Protein AF-A0A838IJ41-F1 (afdb_monomer_lite)

Foldseek 3Di:
DPPVVVVVVVVVVVVVVVVVVVCVVVVVDVVCVVVPPPPQQPADAFQADLVVLLVCLLPQALPSSLVVLDNRLPDDDDPVLNVVSVVLRVVLLVVLLVCVVVPPPPDPVVSSVVSSVSSNVSSVVSSVSSCVVPVHHHDYDPSNVVSHVVVVVVVVVVVVVPPDPVVSVVRSD

pLDDT: mean 73.46, std 11.59, range [44.56, 90.44]

Radius of gyration: 27.19 Å; chains: 1; bounding box: 38×43×89 Å

Structure (mmCIF, N/CA/C/O backbone):
data_AF-A0A838IJ41-F1
#
_entry.id   AF-A0A838IJ41-F1
#
loop_
_atom_site.group_PDB
_atom_site.id
_atom_site.type_symbol
_atom_site.label_atom_id
_atom_site.label_alt_id
_atom_site.label_comp_id
_atom_site.label_asym_id
_atom_site.label_entity_id
_atom_site.label_seq_id
_atom_site.pdbx_PDB_ins_code
_atom_site.Cartn_x
_atom_site.Cartn_y
_atom_site.Cartn_z
_atom_site.occupancy
_atom_site.B_iso_or_equiv
_atom_site.auth_seq_id
_atom_site.auth_comp_id
_atom_site.auth_asym_id
_atom_site.auth_atom_id
_atom_site.pdbx_PDB_model_num
ATOM 1 N N . MET A 1 1 ? 20.879 11.299 68.805 1.00 50.94 1 MET A N 1
ATOM 2 C CA . MET A 1 1 ? 20.838 11.180 67.328 1.00 50.94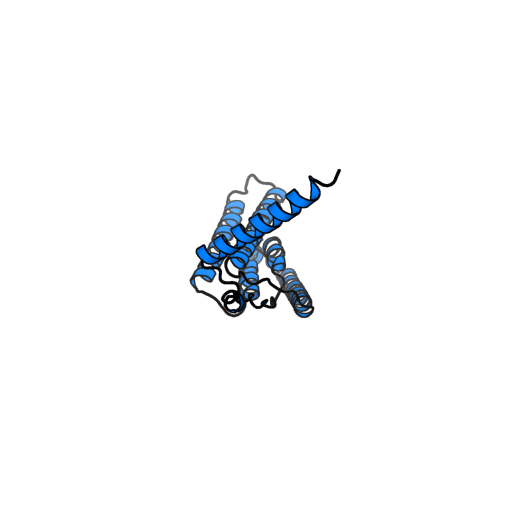 1 MET A CA 1
ATOM 3 C C . MET A 1 1 ? 19.389 11.065 66.814 1.00 50.94 1 MET A C 1
ATOM 5 O O . MET A 1 1 ? 19.111 10.167 66.045 1.00 50.94 1 MET A O 1
ATOM 9 N N . ASN A 1 2 ? 18.469 11.980 67.182 1.00 53.59 2 ASN A N 1
ATOM 10 C CA . ASN A 1 2 ? 17.043 11.919 66.763 1.00 53.59 2 ASN A CA 1
ATOM 11 C C . ASN A 1 2 ? 16.524 13.216 66.101 1.00 53.59 2 ASN A C 1
ATOM 13 O O . ASN A 1 2 ? 15.338 13.338 65.825 1.00 53.59 2 ASN A O 1
ATOM 17 N N . SER A 1 3 ? 17.390 14.203 65.847 1.00 54.34 3 SER A N 1
ATOM 18 C CA . SER A 1 3 ? 16.957 15.523 65.359 1.00 54.34 3 SER A CA 1
ATOM 19 C C . SER A 1 3 ? 16.711 15.574 63.844 1.00 54.34 3 SER A C 1
ATOM 21 O O . SER A 1 3 ? 15.975 16.438 63.381 1.00 54.34 3 SER A O 1
ATOM 23 N N . SER A 1 4 ? 17.288 14.651 63.069 1.00 55.44 4 SER A N 1
ATOM 24 C CA . SER A 1 4 ? 17.159 14.628 61.606 1.00 55.44 4 SER A CA 1
ATOM 25 C C . SER A 1 4 ? 15.855 13.998 61.116 1.00 55.44 4 SER A C 1
ATOM 27 O O . SER A 1 4 ? 15.316 14.449 60.114 1.00 55.44 4 SER A O 1
ATOM 29 N N . SER A 1 5 ? 15.316 12.998 61.824 1.00 55.88 5 SER A N 1
ATOM 30 C CA . SER A 1 5 ? 14.085 12.303 61.407 1.00 55.88 5 SER A CA 1
ATOM 31 C C . SER A 1 5 ? 12.857 13.203 61.502 1.00 55.88 5 SER A C 1
ATOM 33 O O . SER A 1 5 ? 12.013 13.191 60.616 1.00 55.88 5 SER A O 1
ATOM 35 N N . HIS A 1 6 ? 12.786 14.020 62.555 1.00 54.56 6 HIS A N 1
ATOM 36 C CA . HIS A 1 6 ? 11.630 14.878 62.798 1.00 54.56 6 HIS A CA 1
ATOM 37 C C . HIS A 1 6 ? 11.532 16.032 61.792 1.00 54.56 6 HIS A C 1
ATOM 39 O O . HIS A 1 6 ? 10.438 16.514 61.527 1.00 54.56 6 HIS A O 1
ATOM 45 N N . LYS A 1 7 ? 12.680 16.444 61.233 1.00 57.12 7 LYS A N 1
ATOM 46 C CA . LYS A 1 7 ? 12.787 17.508 60.231 1.00 57.12 7 LYS A CA 1
ATOM 47 C C . LYS A 1 7 ? 12.333 17.045 58.844 1.00 57.12 7 LYS A C 1
ATOM 49 O O . LYS A 1 7 ? 11.636 17.768 58.153 1.00 57.12 7 LYS A O 1
ATOM 54 N N . VAL A 1 8 ? 12.675 15.812 58.468 1.00 60.97 8 VAL A N 1
ATOM 55 C CA . VAL A 1 8 ? 12.272 15.227 57.176 1.00 60.97 8 VAL A CA 1
ATOM 56 C C . VAL A 1 8 ? 10.758 15.018 57.104 1.00 60.97 8 VAL A C 1
ATOM 58 O O . VAL A 1 8 ? 10.158 15.213 56.053 1.00 60.97 8 VAL A O 1
ATOM 61 N N . GLU A 1 9 ? 10.134 14.649 58.221 1.00 63.03 9 GLU A N 1
ATOM 62 C CA . GLU A 1 9 ? 8.686 14.439 58.285 1.00 63.03 9 GLU A CA 1
ATOM 63 C C . GLU A 1 9 ? 7.907 15.761 58.209 1.00 63.03 9 GLU A C 1
ATOM 65 O O . GLU A 1 9 ? 6.898 15.838 57.512 1.00 63.03 9 GLU A O 1
ATOM 70 N N . THR A 1 10 ? 8.408 16.830 58.839 1.00 66.00 10 THR A N 1
ATOM 71 C CA . THR A 1 10 ? 7.820 18.172 58.702 1.00 66.00 10 THR A CA 1
ATOM 72 C C . THR A 1 10 ? 8.001 18.742 57.299 1.00 66.00 10 THR A C 1
ATOM 74 O O . THR A 1 10 ? 7.039 19.267 56.747 1.00 66.00 10 THR A O 1
ATOM 77 N N . ASP A 1 11 ? 9.173 18.558 56.686 1.00 69.31 11 ASP A N 1
ATOM 78 C CA . ASP A 1 11 ? 9.443 19.046 55.329 1.00 69.31 11 ASP A CA 1
ATOM 79 C C . ASP A 1 11 ? 8.562 18.323 54.291 1.00 69.31 11 ASP A C 1
ATOM 81 O O . ASP A 1 11 ? 8.076 18.939 53.346 1.00 69.31 11 ASP A O 1
ATOM 85 N N . ALA A 1 12 ? 8.296 17.023 54.477 1.00 69.69 12 ALA A N 1
ATOM 86 C CA . ALA A 1 12 ? 7.402 16.260 53.604 1.00 69.69 12 ALA A CA 1
ATOM 87 C C . ALA A 1 12 ? 5.939 16.727 53.708 1.00 69.69 12 ALA A C 1
ATOM 89 O O . ALA A 1 12 ? 5.258 16.850 52.689 1.00 69.69 12 ALA A O 1
ATOM 90 N N . LEU A 1 13 ? 5.470 17.025 54.923 1.00 74.25 13 LEU A N 1
ATOM 91 C CA . LEU A 1 13 ? 4.110 17.514 55.168 1.00 74.25 13 LEU A CA 1
ATOM 92 C C . LEU A 1 13 ? 3.902 18.943 54.650 1.00 74.25 13 LEU A C 1
ATOM 94 O O . LEU A 1 13 ? 2.828 19.262 54.137 1.00 74.25 13 LEU A O 1
ATOM 98 N N . GLU A 1 14 ? 4.919 19.799 54.750 1.00 74.88 14 GLU A N 1
ATOM 99 C CA . GLU A 1 14 ? 4.888 21.147 54.175 1.00 74.88 14 GLU A CA 1
ATOM 100 C C . GLU A 1 14 ? 4.861 21.095 52.645 1.00 74.88 14 GLU A C 1
ATOM 102 O O . GLU A 1 14 ? 4.031 21.761 52.024 1.00 74.88 14 GLU A O 1
ATOM 107 N N . LEU A 1 15 ? 5.666 20.218 52.037 1.00 74.25 15 LEU A N 1
ATOM 108 C CA . LEU A 1 15 ? 5.668 20.021 50.589 1.00 74.25 15 LEU A CA 1
ATOM 109 C C . LEU A 1 15 ? 4.310 19.496 50.094 1.00 74.25 15 LEU A C 1
ATOM 111 O O . LEU A 1 15 ? 3.758 20.012 49.127 1.00 74.25 15 LEU A O 1
ATOM 115 N N . GLU A 1 16 ? 3.707 18.514 50.767 1.00 76.75 16 GLU A N 1
ATOM 116 C CA . GLU A 1 16 ? 2.369 18.029 50.400 1.00 76.75 16 GLU A CA 1
ATOM 117 C C . GLU A 1 16 ? 1.300 19.126 50.481 1.00 76.75 16 GLU A C 1
ATOM 119 O O . GLU A 1 16 ? 0.398 19.176 49.636 1.00 76.75 16 GLU A O 1
ATOM 124 N N . ARG A 1 17 ? 1.425 20.033 51.453 1.00 78.31 17 ARG A N 1
ATOM 125 C CA . ARG A 1 17 ? 0.511 21.160 51.637 1.00 78.31 17 ARG A CA 1
ATOM 126 C C . ARG A 1 17 ? 0.662 22.212 50.538 1.00 78.31 17 ARG A C 1
ATOM 128 O O . ARG A 1 17 ? -0.346 22.605 49.952 1.00 78.31 17 ARG A O 1
ATOM 135 N N . GLU A 1 18 ? 1.889 22.590 50.185 1.00 79.56 18 GLU A N 1
ATOM 136 C CA . GLU A 1 18 ? 2.160 23.503 49.063 1.00 79.56 18 GLU A CA 1
ATOM 137 C C . GLU A 1 18 ? 1.655 22.930 47.731 1.00 79.56 18 GLU A C 1
ATOM 139 O O . GLU A 1 18 ? 1.018 23.624 46.933 1.00 79.56 18 GLU A O 1
ATOM 144 N N . TRP A 1 19 ? 1.862 21.630 47.504 1.00 73.62 19 TRP A N 1
ATOM 145 C CA . TRP A 1 19 ? 1.360 20.945 46.314 1.00 73.62 19 TRP A CA 1
ATOM 146 C C . TRP A 1 19 ? -0.171 20.856 46.282 1.00 73.62 19 TRP A C 1
ATOM 148 O O . TRP A 1 19 ? -0.765 20.897 45.201 1.00 73.62 19 TRP A O 1
ATOM 158 N N . ALA A 1 20 ? -0.834 20.728 47.433 1.00 73.19 20 ALA A N 1
ATOM 159 C CA . ALA A 1 20 ? -2.293 20.743 47.519 1.00 73.19 20 ALA A CA 1
ATOM 160 C C . ALA A 1 20 ? -2.870 22.138 47.221 1.00 73.19 20 ALA A C 1
ATOM 162 O O . ALA A 1 20 ? -3.827 22.256 46.451 1.00 73.19 20 ALA A O 1
ATOM 163 N N . GLU A 1 21 ? -2.258 23.193 47.759 1.00 76.56 21 GLU A N 1
ATOM 164 C CA . GLU A 1 21 ? -2.664 24.582 47.521 1.00 76.56 21 GLU A CA 1
ATOM 165 C C . GLU A 1 21 ? -2.433 25.003 46.058 1.00 76.56 21 GLU A C 1
ATOM 167 O O . GLU A 1 21 ? -3.312 25.617 45.448 1.00 76.56 21 GLU A O 1
ATOM 172 N N . ALA A 1 22 ? -1.327 24.575 45.439 1.00 72.12 22 ALA A N 1
ATOM 173 C CA . ALA A 1 22 ? -1.052 24.811 44.020 1.00 72.12 22 ALA A CA 1
ATOM 174 C C . ALA A 1 22 ? -2.080 24.138 43.086 1.00 72.12 22 ALA A C 1
ATOM 176 O O . ALA A 1 22 ? -2.486 24.721 42.079 1.00 72.12 22 ALA A O 1
ATOM 177 N N . ARG A 1 23 ? -2.553 22.926 43.419 1.00 67.69 23 ARG A N 1
ATOM 178 C CA . ARG A 1 23 ? -3.596 22.221 42.643 1.00 67.69 23 ARG A CA 1
ATOM 179 C C . ARG A 1 23 ? -4.955 22.916 42.735 1.00 67.69 23 ARG A C 1
ATOM 181 O O . ARG A 1 23 ? -5.658 23.006 41.729 1.00 67.69 23 ARG A O 1
ATOM 188 N N . LEU A 1 24 ? -5.290 23.447 43.912 1.00 67.12 24 LEU A N 1
ATOM 189 C CA . LEU A 1 24 ? -6.504 24.237 44.127 1.00 67.12 24 LEU A CA 1
ATOM 190 C C . LEU A 1 24 ? -6.459 25.566 43.357 1.00 67.12 24 LEU A C 1
ATOM 192 O O . LEU A 1 24 ? -7.435 25.912 42.694 1.00 67.12 24 LEU A O 1
ATOM 196 N N . GLN A 1 25 ? -5.323 26.272 43.366 1.00 69.56 25 GLN A N 1
ATOM 197 C CA . GLN A 1 25 ? -5.140 27.506 42.586 1.00 69.56 25 GLN A CA 1
ATOM 198 C C . GLN A 1 25 ? -5.157 27.265 41.068 1.00 69.56 25 GLN A C 1
ATOM 200 O O . GLN A 1 25 ? -5.637 28.111 40.317 1.00 69.56 25 GLN A O 1
ATOM 205 N N . ALA A 1 26 ? -4.694 26.099 40.609 1.00 68.19 26 ALA A N 1
ATOM 206 C CA . ALA A 1 26 ? -4.755 25.689 39.206 1.00 68.19 26 ALA A CA 1
ATOM 207 C C . ALA A 1 26 ? -6.162 25.251 38.740 1.00 68.19 26 ALA A C 1
ATOM 209 O O . ALA A 1 26 ? -6.326 24.860 37.584 1.00 68.19 26 ALA A O 1
ATOM 210 N N . GLY A 1 27 ? -7.176 25.281 39.618 1.00 57.22 27 GLY A N 1
ATOM 211 C CA . GLY A 1 27 ? -8.541 24.846 39.299 1.00 57.22 27 GLY A CA 1
ATOM 212 C C . GLY A 1 27 ? -8.678 23.335 39.071 1.00 57.22 27 GLY A C 1
ATOM 213 O O . GLY A 1 27 ? -9.686 22.880 38.529 1.00 57.22 27 GLY A O 1
ATOM 214 N N . LEU A 1 28 ? -7.678 22.549 39.479 1.00 60.75 28 LEU A N 1
ATOM 215 C CA . LEU A 1 28 ? -7.658 21.090 39.391 1.00 60.75 28 LEU A CA 1
ATOM 216 C C . LEU A 1 28 ? -8.250 20.513 40.684 1.00 60.75 28 LEU A C 1
ATOM 218 O O . LEU A 1 28 ? -7.557 19.864 41.466 1.00 60.75 28 LEU A O 1
ATOM 222 N N . ASP A 1 29 ? -9.527 20.796 40.938 1.00 56.66 29 ASP A N 1
ATOM 223 C CA . ASP A 1 29 ? -10.244 20.187 42.058 1.00 56.66 29 ASP A CA 1
ATOM 224 C C . ASP A 1 29 ? -10.332 18.658 41.812 1.00 56.66 29 ASP A C 1
ATOM 226 O O . ASP A 1 29 ? -10.791 18.214 40.752 1.00 56.66 29 ASP A O 1
ATOM 230 N N . PRO A 1 30 ? -9.856 17.803 42.736 1.00 54.44 30 PRO A N 1
ATOM 231 C CA . PRO A 1 30 ? -9.890 16.351 42.558 1.00 54.44 30 PRO A CA 1
ATOM 232 C C . PRO A 1 30 ? -11.313 15.799 42.379 1.00 54.44 30 PRO A C 1
ATOM 234 O O . PRO A 1 30 ? -11.475 14.713 41.823 1.00 54.44 30 PRO A O 1
ATOM 237 N N . ARG A 1 31 ? -12.352 16.547 42.778 1.00 54.41 31 ARG A N 1
ATOM 238 C CA . ARG A 1 31 ? -13.758 16.164 42.566 1.00 54.41 31 ARG A CA 1
ATOM 239 C C . ARG A 1 31 ? -14.277 16.454 41.154 1.00 54.41 31 ARG A C 1
ATOM 241 O O . ARG A 1 31 ? -15.205 15.783 40.714 1.00 54.41 31 ARG A O 1
ATOM 248 N N . THR A 1 32 ? -13.677 17.382 40.406 1.00 51.19 32 THR A N 1
ATOM 249 C CA . THR A 1 32 ? -14.000 17.593 38.980 1.00 51.19 32 THR A CA 1
ATOM 250 C C . THR A 1 32 ? -13.268 16.619 38.057 1.00 51.19 32 THR A C 1
ATOM 252 O O . THR A 1 32 ? -13.696 16.426 36.919 1.00 51.19 32 THR A O 1
ATOM 255 N N . PHE A 1 33 ? -12.219 15.937 38.532 1.00 49.56 33 PHE A N 1
ATOM 256 C CA . PHE A 1 33 ? -11.471 14.958 37.731 1.00 49.56 33 PHE A CA 1
ATOM 257 C C . PHE A 1 33 ? -12.240 13.667 37.414 1.00 49.56 33 PHE A C 1
ATOM 259 O O . PHE A 1 33 ? -11.910 12.992 36.437 1.00 49.56 33 PHE A O 1
ATOM 266 N N . GLU A 1 34 ? -13.295 13.332 38.162 1.00 47.59 34 GLU A N 1
ATOM 267 C CA . GLU A 1 34 ? -14.166 12.197 37.814 1.00 47.59 34 GLU A CA 1
ATOM 268 C C . GLU A 1 34 ? -15.037 12.470 36.573 1.00 47.59 34 GLU A C 1
ATOM 270 O O . GLU A 1 34 ? -15.483 11.529 35.914 1.00 47.59 34 GLU A O 1
ATOM 275 N N . GLY A 1 35 ? -15.223 13.742 36.194 1.00 45.50 35 GLY A N 1
ATOM 276 C CA . GLY A 1 35 ? -16.024 14.157 35.037 1.00 45.50 35 GLY A CA 1
ATOM 277 C C . GLY A 1 35 ? -15.261 14.231 33.711 1.00 45.50 35 GLY A C 1
ATOM 278 O O . GLY A 1 35 ? -15.884 14.280 32.651 1.00 45.50 35 GLY A O 1
ATOM 279 N N . THR A 1 36 ? -13.927 14.189 33.741 1.00 44.56 36 THR A N 1
ATOM 280 C CA . THR A 1 36 ? -13.077 14.365 32.551 1.00 44.56 36 THR A CA 1
ATOM 281 C C . THR A 1 36 ? -12.274 13.106 32.250 1.00 44.56 36 THR A C 1
ATOM 283 O O . THR A 1 36 ? -11.098 13.164 31.893 1.00 44.56 36 THR A O 1
ATOM 286 N N . ARG A 1 37 ? -12.906 11.927 32.334 1.00 47.06 37 ARG A N 1
ATOM 287 C CA . ARG A 1 37 ? -12.427 10.792 31.537 1.00 47.06 37 ARG A CA 1
ATOM 288 C C . ARG A 1 37 ? -12.611 11.187 30.079 1.00 47.06 37 ARG A C 1
ATOM 290 O O . ARG A 1 37 ? -13.692 11.019 29.519 1.00 47.06 37 ARG A O 1
ATOM 297 N N . THR A 1 38 ? -11.559 11.741 29.475 1.00 49.75 38 THR A N 1
ATOM 298 C CA . THR A 1 38 ? -11.419 11.793 28.021 1.00 49.75 38 THR A CA 1
ATOM 299 C C . THR A 1 38 ? -11.861 10.427 27.503 1.00 49.75 38 THR A C 1
ATOM 301 O O . THR A 1 38 ? -11.327 9.418 27.973 1.00 49.75 38 THR A O 1
ATOM 304 N N . PRO A 1 39 ? -12.903 10.354 26.653 1.00 48.50 39 PRO A N 1
ATOM 305 C CA . PRO A 1 39 ? -13.457 9.078 26.239 1.00 48.50 39 PRO A CA 1
ATOM 306 C C . PRO A 1 39 ? -12.312 8.262 25.660 1.00 48.50 39 PRO A C 1
ATOM 308 O O . PRO A 1 39 ? -11.729 8.650 24.646 1.00 48.50 39 PRO A O 1
ATOM 311 N N . THR A 1 40 ? -11.944 7.171 26.338 1.00 51.94 40 THR A N 1
ATOM 312 C CA . THR A 1 40 ? -10.929 6.255 25.835 1.00 51.94 40 THR A CA 1
ATOM 313 C C . THR A 1 40 ? -11.398 5.846 24.445 1.00 51.94 40 THR A C 1
ATOM 315 O O . THR A 1 40 ? -12.521 5.342 24.312 1.00 51.94 40 THR A O 1
ATOM 318 N N . PRO A 1 41 ? -10.626 6.151 23.387 1.00 54.84 41 PRO A N 1
ATOM 319 C CA . PRO A 1 41 ? -11.088 5.942 22.028 1.00 54.84 41 PRO A CA 1
ATOM 320 C C . PRO A 1 41 ? -11.448 4.466 21.889 1.00 54.84 41 PRO A C 1
ATOM 322 O O . PRO A 1 41 ? -10.587 3.603 22.067 1.00 54.84 41 PRO A O 1
ATOM 325 N N . LYS A 1 42 ? -12.735 4.171 21.641 1.00 57.66 42 LYS A N 1
ATOM 326 C CA . LYS A 1 42 ? -13.210 2.797 21.450 1.00 57.66 42 LYS A CA 1
ATOM 327 C C . LYS A 1 42 ? -12.328 2.163 20.384 1.00 57.66 42 LYS A C 1
ATOM 329 O O . LYS A 1 42 ? -12.316 2.630 19.246 1.00 57.66 42 LYS A O 1
ATOM 334 N N . ALA A 1 43 ? -11.582 1.135 20.776 1.00 59.16 43 ALA A N 1
ATOM 335 C CA . ALA A 1 43 ? -10.773 0.352 19.864 1.00 59.16 43 ALA A CA 1
ATOM 336 C C . ALA A 1 43 ? -11.644 -0.089 18.684 1.00 59.16 43 ALA A C 1
ATOM 338 O O . ALA A 1 43 ? -12.659 -0.764 18.865 1.00 59.16 43 ALA A O 1
ATOM 339 N N . VAL A 1 44 ? -11.271 0.331 17.479 1.00 63.28 44 VAL A N 1
ATOM 340 C CA . VAL A 1 44 ? -11.957 -0.101 16.265 1.00 63.28 44 VAL A CA 1
ATOM 341 C C . VAL A 1 44 ? -11.277 -1.389 15.831 1.00 63.28 44 VAL A C 1
ATOM 343 O O . VAL A 1 44 ? -10.064 -1.417 15.611 1.00 63.28 44 VAL A O 1
ATOM 346 N N . VAL A 1 45 ? -12.047 -2.475 15.749 1.00 62.50 45 VAL A N 1
ATOM 347 C CA . VAL A 1 45 ? -11.538 -3.739 15.210 1.00 62.50 45 VAL A CA 1
ATOM 348 C C . VAL A 1 45 ? -11.209 -3.508 13.743 1.00 62.50 45 VAL A C 1
ATOM 350 O O . VAL A 1 45 ? -12.094 -3.183 12.948 1.00 62.50 45 VAL A O 1
ATOM 353 N N . ALA A 1 46 ? -9.934 -3.650 13.390 1.00 63.38 46 ALA A N 1
ATOM 354 C CA . ALA A 1 46 ? -9.515 -3.477 12.011 1.00 63.38 46 ALA A CA 1
ATOM 355 C C . ALA A 1 46 ? -10.074 -4.629 11.155 1.00 63.38 46 ALA A C 1
ATOM 357 O O . ALA A 1 46 ? -9.947 -5.796 11.553 1.00 63.38 46 ALA A O 1
ATOM 358 N N . PRO A 1 47 ? -10.678 -4.336 9.986 1.00 66.19 47 PRO A N 1
ATOM 359 C CA . PRO A 1 47 ? -11.215 -5.374 9.108 1.00 66.19 47 PRO A CA 1
ATOM 360 C C . PRO A 1 47 ? -10.105 -6.271 8.536 1.00 66.19 47 PRO A C 1
ATOM 362 O O . PRO A 1 47 ? -10.320 -7.471 8.359 1.00 66.19 47 PRO A O 1
ATOM 365 N N . PHE A 1 48 ? -8.912 -5.704 8.324 1.00 68.94 48 PHE A N 1
ATOM 366 C CA . PHE A 1 48 ? -7.701 -6.370 7.840 1.00 68.94 48 PHE A CA 1
ATOM 367 C C . PHE A 1 48 ? -6.467 -5.754 8.510 1.00 68.94 48 PHE A C 1
ATOM 369 O O . PHE A 1 48 ? -6.523 -4.619 8.986 1.00 68.94 48 PHE A O 1
ATOM 376 N N . SER A 1 49 ? -5.346 -6.477 8.538 1.00 74.25 49 SER A N 1
ATOM 377 C CA . SER A 1 49 ? -4.095 -5.933 9.068 1.00 74.25 49 SER A CA 1
ATOM 378 C C . SER A 1 49 ? -3.568 -4.802 8.170 1.00 74.25 49 SER A C 1
ATOM 380 O O . SER A 1 49 ? -3.391 -5.022 6.969 1.00 74.25 49 SER A O 1
ATOM 382 N N . PRO A 1 50 ? -3.231 -3.620 8.721 1.00 69.69 50 PRO A N 1
ATOM 383 C CA . PRO A 1 50 ? -2.651 -2.515 7.952 1.00 69.69 50 PRO A CA 1
ATOM 384 C C . PRO A 1 50 ? -1.308 -2.864 7.309 1.00 69.69 50 PRO A C 1
ATOM 386 O O . PRO A 1 50 ? -0.928 -2.267 6.310 1.00 69.69 50 PRO A O 1
ATOM 389 N N . VAL A 1 51 ? -0.599 -3.861 7.849 1.00 77.31 51 VAL A N 1
ATOM 390 C CA . VAL A 1 51 ? 0.666 -4.361 7.292 1.00 77.31 51 VAL A CA 1
ATOM 391 C C . VAL A 1 51 ? 0.465 -4.917 5.879 1.00 77.31 51 VAL A C 1
ATOM 393 O O . VAL A 1 51 ? 1.380 -4.863 5.059 1.00 77.31 51 VAL A O 1
ATOM 396 N N . LEU A 1 52 ? -0.750 -5.368 5.544 1.00 78.56 52 LEU A N 1
ATOM 397 C CA . LEU A 1 52 ? -1.083 -5.821 4.197 1.00 78.56 52 LEU A CA 1
ATOM 398 C C . LEU A 1 52 ? -0.854 -4.726 3.139 1.00 78.56 52 LEU A C 1
ATOM 400 O O . LEU A 1 52 ? -0.563 -5.065 1.999 1.00 78.56 52 LEU A O 1
ATOM 404 N N . LEU A 1 53 ? -0.893 -3.440 3.512 1.00 79.25 53 LEU A N 1
ATOM 405 C CA . LEU A 1 53 ? -0.583 -2.322 2.610 1.00 79.25 53 LEU A CA 1
ATOM 406 C C . LEU A 1 53 ? 0.867 -2.305 2.143 1.00 79.25 53 LEU A C 1
ATOM 408 O O . LEU A 1 53 ? 1.147 -1.941 1.003 1.00 79.25 53 LEU A O 1
ATOM 412 N N . LEU A 1 54 ? 1.791 -2.708 3.014 1.00 78.62 54 LEU A N 1
ATOM 413 C CA . LEU A 1 54 ? 3.209 -2.789 2.675 1.00 78.62 54 LEU A CA 1
ATOM 414 C C . LEU A 1 54 ? 3.436 -3.902 1.652 1.00 78.62 54 LEU A C 1
ATOM 416 O O . LEU A 1 54 ? 4.135 -3.703 0.660 1.00 78.62 54 LEU A O 1
ATOM 420 N N . TYR A 1 55 ? 2.781 -5.046 1.858 1.00 77.00 55 TYR A N 1
ATOM 421 C CA . TYR A 1 55 ? 2.848 -6.178 0.940 1.00 77.00 55 TYR A CA 1
ATOM 422 C C . TYR A 1 55 ? 2.122 -5.899 -0.380 1.00 77.00 55 TYR A C 1
ATOM 424 O O . TYR A 1 55 ? 2.655 -6.212 -1.444 1.00 77.00 55 TYR A O 1
ATOM 432 N N . SER A 1 56 ? 0.942 -5.276 -0.347 1.00 78.25 56 SER A N 1
ATOM 433 C CA . SER A 1 56 ? 0.221 -4.916 -1.569 1.00 78.25 56 SER A CA 1
ATOM 434 C C . SER A 1 56 ? 0.972 -3.866 -2.379 1.00 78.25 56 SER A C 1
ATOM 436 O O . SER A 1 56 ? 1.010 -3.992 -3.597 1.00 78.25 56 SER A O 1
ATOM 438 N N . GLY A 1 57 ? 1.614 -2.905 -1.702 1.00 75.00 57 GLY A N 1
ATOM 439 C CA . GLY A 1 57 ? 2.546 -1.947 -2.296 1.00 75.00 57 GLY A CA 1
ATOM 440 C C . GLY A 1 57 ? 3.635 -2.680 -3.043 1.00 75.00 57 GLY A C 1
ATOM 441 O O . GLY A 1 57 ? 3.666 -2.666 -4.271 1.00 75.00 57 GLY A O 1
ATOM 442 N N . PHE A 1 58 ? 4.476 -3.381 -2.286 1.00 73.19 58 PHE A N 1
ATOM 443 C CA . PHE A 1 58 ? 5.668 -4.053 -2.786 1.00 73.19 58 PHE A CA 1
ATOM 444 C C . PHE A 1 58 ? 5.388 -4.991 -3.962 1.00 73.19 58 PHE A C 1
ATOM 446 O O . PHE A 1 58 ? 6.103 -4.965 -4.964 1.00 73.19 58 PHE A O 1
ATOM 453 N N . PHE A 1 59 ? 4.337 -5.806 -3.853 1.00 70.44 59 PHE A N 1
ATOM 454 C CA . PHE A 1 59 ? 4.000 -6.745 -4.903 1.00 70.44 59 PHE A CA 1
ATOM 455 C C . PHE A 1 59 ? 3.130 -6.072 -5.962 1.00 70.44 59 PHE A C 1
ATOM 457 O O . PHE A 1 59 ? 3.564 -5.911 -7.082 1.00 70.44 59 PHE A O 1
ATOM 464 N N . LEU A 1 60 ? 1.917 -5.635 -5.683 1.00 74.50 60 LEU A N 1
ATOM 465 C CA . LEU A 1 60 ? 0.888 -5.526 -6.725 1.00 74.50 60 LEU A CA 1
ATOM 466 C C . LEU A 1 60 ? 0.840 -4.173 -7.438 1.00 74.50 60 LEU A C 1
ATOM 468 O O . LEU A 1 60 ? 0.169 -4.060 -8.462 1.00 74.50 60 LEU A O 1
ATOM 472 N N . GLY A 1 61 ? 1.547 -3.174 -6.914 1.00 79.19 61 GLY A N 1
ATOM 473 C CA . GLY A 1 61 ? 1.620 -1.840 -7.493 1.00 79.19 61 GLY A CA 1
ATOM 474 C C . GLY A 1 61 ? 0.582 -0.853 -6.943 1.00 79.19 61 GLY A C 1
ATOM 475 O O . GLY A 1 61 ? -0.216 -1.182 -6.052 1.00 79.19 61 GLY A O 1
ATOM 476 N N . PRO A 1 62 ? 0.581 0.390 -7.457 1.00 84.38 62 PRO A N 1
ATOM 477 C CA . PRO A 1 62 ? -0.104 1.512 -6.815 1.00 84.38 62 PRO A CA 1
ATOM 478 C C . PRO A 1 62 ? -1.621 1.363 -6.722 1.00 84.38 62 PRO A C 1
ATOM 480 O O . PRO A 1 62 ? -2.209 1.604 -5.670 1.00 84.38 62 PRO A O 1
ATOM 483 N N . TRP A 1 63 ? -2.262 0.904 -7.796 1.00 84.31 63 TRP A N 1
ATOM 484 C CA . TRP A 1 63 ? -3.721 0.813 -7.867 1.00 84.31 63 TRP A CA 1
ATOM 485 C C . TRP A 1 63 ? -4.297 -0.283 -6.976 1.00 84.31 63 TRP A C 1
ATOM 487 O O . TRP A 1 63 ? -5.305 -0.073 -6.307 1.00 84.31 63 TRP A O 1
ATOM 497 N N . VAL A 1 64 ? -3.629 -1.433 -6.895 1.00 83.12 64 VAL A N 1
ATOM 498 C CA . VAL A 1 64 ? -4.062 -2.507 -5.993 1.00 83.12 64 VAL A CA 1
ATOM 499 C C . VAL A 1 64 ? -3.856 -2.093 -4.536 1.00 83.12 64 VAL A C 1
ATOM 501 O O . VAL A 1 64 ? -4.707 -2.348 -3.685 1.00 83.12 64 VAL A O 1
ATOM 504 N N . THR A 1 65 ? -2.769 -1.376 -4.253 1.00 85.12 65 THR A N 1
ATOM 505 C CA . THR A 1 65 ? -2.498 -0.813 -2.922 1.00 85.12 65 THR A CA 1
ATOM 506 C C . THR A 1 65 ? -3.549 0.210 -2.514 1.00 85.12 65 THR A C 1
ATOM 508 O O . THR A 1 65 ? -3.995 0.195 -1.367 1.00 85.12 65 THR A O 1
ATOM 511 N N . LEU A 1 66 ? -4.016 1.040 -3.451 1.00 86.25 66 LEU A N 1
ATOM 512 C CA . LEU A 1 66 ? -5.147 1.938 -3.233 1.00 86.25 66 LEU A CA 1
ATOM 513 C C . LEU A 1 66 ? -6.405 1.160 -2.834 1.00 86.25 66 LEU A C 1
ATOM 515 O O . LEU A 1 66 ? -7.043 1.501 -1.842 1.00 86.25 66 LEU A O 1
ATOM 519 N N . THR A 1 67 ? -6.754 0.095 -3.564 1.00 84.44 67 THR A N 1
ATOM 520 C CA . THR A 1 67 ? -7.924 -0.735 -3.236 1.00 84.44 67 THR A CA 1
ATOM 521 C C . THR A 1 67 ? -7.809 -1.325 -1.831 1.00 84.44 67 THR A C 1
ATOM 523 O O . THR A 1 67 ? -8.758 -1.243 -1.052 1.00 84.44 67 THR A O 1
ATOM 526 N N . VAL A 1 68 ? -6.637 -1.857 -1.470 1.00 83.00 68 VAL A N 1
ATOM 527 C CA . VAL A 1 68 ? -6.380 -2.383 -0.120 1.00 83.00 68 VAL A CA 1
ATOM 528 C C . VAL A 1 68 ? -6.491 -1.276 0.935 1.00 83.00 68 VAL A C 1
ATOM 530 O O . VAL A 1 68 ? -7.073 -1.513 1.991 1.00 83.00 68 VAL A O 1
ATOM 533 N N . ALA A 1 69 ? -6.023 -0.055 0.653 1.00 83.19 69 ALA A N 1
ATOM 534 C CA . ALA A 1 69 ? -6.126 1.086 1.570 1.00 83.19 69 ALA A CA 1
ATOM 535 C C . ALA A 1 69 ? -7.575 1.506 1.814 1.00 83.19 69 ALA A C 1
ATOM 537 O O . ALA A 1 69 ? -7.966 1.764 2.955 1.00 83.19 69 ALA A O 1
ATOM 538 N N . LEU A 1 70 ? -8.390 1.514 0.759 1.00 85.38 70 LEU A N 1
ATOM 539 C CA . LEU A 1 70 ? -9.815 1.809 0.862 1.00 85.38 70 LEU A CA 1
ATOM 540 C C . LEU A 1 70 ? -10.548 0.724 1.666 1.00 85.38 70 LEU A C 1
ATOM 542 O O . LEU A 1 70 ? -11.343 1.047 2.548 1.00 85.38 70 LEU A O 1
ATOM 546 N N . LEU A 1 71 ? -10.234 -0.554 1.435 1.00 81.69 71 LEU A N 1
ATOM 547 C CA . LEU A 1 71 ? -10.806 -1.669 2.198 1.00 81.69 71 LEU A CA 1
ATOM 548 C C . LEU A 1 71 ? -10.386 -1.645 3.674 1.00 81.69 71 LEU A C 1
ATOM 550 O O . LEU A 1 71 ? -11.221 -1.872 4.550 1.00 81.69 71 LEU A O 1
ATOM 554 N N . ALA A 1 72 ? -9.118 -1.336 3.960 1.00 76.19 72 ALA A N 1
ATOM 555 C CA . ALA A 1 72 ? -8.592 -1.238 5.320 1.00 76.19 72 ALA A CA 1
ATOM 556 C C . ALA A 1 72 ? -9.255 -0.105 6.120 1.00 76.19 72 ALA A C 1
ATOM 558 O O . ALA A 1 72 ? -9.454 -0.235 7.327 1.00 76.19 72 ALA A O 1
ATOM 559 N N . ARG A 1 73 ? -9.641 0.986 5.447 1.00 74.06 73 ARG A N 1
ATOM 560 C CA . ARG A 1 73 ? -10.336 2.123 6.061 1.00 74.06 73 ARG A CA 1
ATOM 561 C C . ARG A 1 73 ? -11.805 1.840 6.400 1.00 74.06 73 ARG A C 1
ATOM 563 O O . ARG A 1 73 ? -12.344 2.419 7.343 1.00 74.06 73 ARG A O 1
ATOM 570 N N . GLY A 1 74 ? -12.461 0.945 5.663 1.00 71.81 74 GLY A N 1
ATOM 571 C CA . GLY A 1 74 ? -13.866 0.597 5.882 1.00 71.81 74 GLY A CA 1
ATOM 572 C C . GLY A 1 74 ? -14.850 1.671 5.393 1.00 71.81 74 GLY A C 1
ATOM 573 O O . GLY A 1 74 ? -14.584 2.385 4.440 1.00 71.81 74 GLY A O 1
ATOM 574 N N . ARG A 1 75 ? -16.037 1.772 6.011 1.00 66.88 75 ARG A N 1
ATOM 575 C CA . ARG A 1 75 ? -17.212 2.475 5.437 1.00 66.88 75 ARG A CA 1
ATOM 576 C C . ARG A 1 75 ? -17.242 4.008 5.568 1.00 66.88 75 ARG A C 1
ATOM 578 O O . ARG A 1 75 ? -18.175 4.624 5.062 1.00 66.88 75 ARG A O 1
ATOM 585 N N . ARG A 1 76 ? -16.290 4.638 6.262 1.00 69.75 76 ARG A N 1
ATOM 586 C CA . ARG A 1 76 ? -16.288 6.099 6.483 1.00 69.75 76 ARG A CA 1
ATOM 587 C C . ARG A 1 76 ? -15.196 6.756 5.650 1.00 69.75 76 ARG A C 1
ATOM 589 O O . ARG A 1 76 ? -14.052 6.860 6.089 1.00 69.75 76 ARG A O 1
ATOM 596 N N . PHE A 1 77 ? -15.574 7.196 4.457 1.00 75.25 77 PHE A N 1
ATOM 597 C CA . PHE A 1 77 ? -14.688 7.921 3.557 1.00 75.25 77 PHE A CA 1
ATOM 598 C C . PHE A 1 77 ? -14.994 9.415 3.574 1.00 75.25 77 PHE A C 1
ATOM 600 O O . PHE A 1 77 ? -16.139 9.811 3.358 1.00 75.25 77 PHE A O 1
ATOM 607 N N . VAL A 1 78 ? -13.967 10.246 3.756 1.00 84.31 78 VAL A N 1
ATOM 608 C CA . VAL A 1 78 ? -1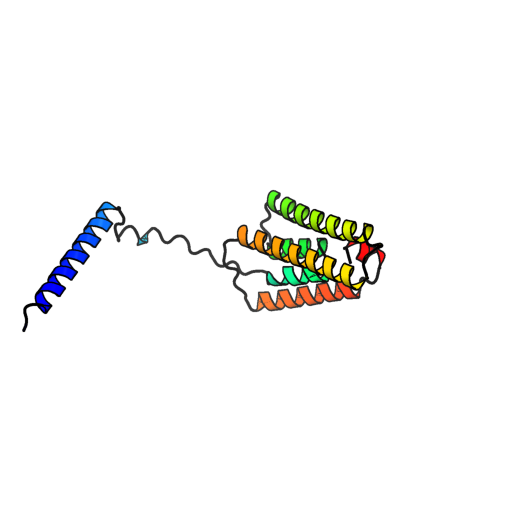4.037 11.657 3.372 1.00 84.31 78 VAL A CA 1
ATOM 609 C C . VAL A 1 78 ? -13.464 11.774 1.962 1.00 84.31 78 VAL A C 1
ATOM 611 O O . VAL A 1 78 ? -12.361 11.300 1.693 1.00 84.31 78 VAL A O 1
ATOM 614 N N . LEU A 1 79 ? -14.196 12.423 1.050 1.00 86.06 79 LEU A N 1
ATOM 615 C CA . LEU A 1 79 ? -13.790 12.575 -0.356 1.00 86.06 79 LEU A CA 1
ATOM 616 C C . LEU A 1 79 ? -12.364 13.128 -0.493 1.00 86.06 79 LEU A C 1
ATOM 618 O O . LEU A 1 79 ? -11.572 12.624 -1.283 1.00 86.06 79 LEU A O 1
ATOM 622 N N . ARG A 1 80 ? -12.014 14.118 0.338 1.00 87.62 80 ARG A N 1
ATOM 623 C CA . ARG A 1 80 ? -10.671 14.710 0.394 1.00 87.62 80 ARG A CA 1
ATOM 624 C C . ARG A 1 80 ? -9.571 13.665 0.596 1.00 87.62 80 ARG A C 1
ATOM 626 O O . ARG A 1 80 ? -8.519 13.759 -0.020 1.00 87.62 80 ARG A O 1
ATOM 633 N N . GLU A 1 81 ? -9.799 12.677 1.448 1.00 86.50 81 GLU A N 1
ATOM 634 C CA . GLU A 1 81 ? -8.800 11.657 1.772 1.00 86.50 81 GLU A CA 1
ATOM 635 C C . GLU A 1 81 ? -8.649 10.653 0.634 1.00 86.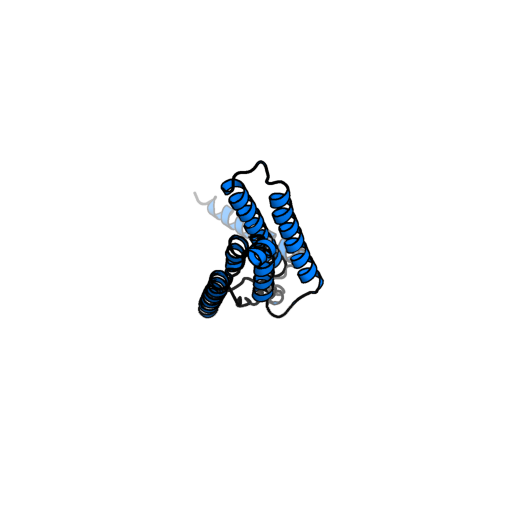50 81 GLU A C 1
ATOM 637 O O . GLU A 1 81 ? -7.528 10.273 0.310 1.00 86.50 81 GLU A O 1
ATOM 642 N N . ILE A 1 82 ? -9.760 10.280 -0.015 1.00 86.88 82 ILE A N 1
ATOM 643 C CA . ILE A 1 82 ? -9.727 9.465 -1.237 1.00 86.88 82 ILE A CA 1
ATOM 644 C C . ILE A 1 82 ? -8.907 10.185 -2.308 1.00 86.88 82 ILE A C 1
ATOM 646 O O . ILE A 1 82 ? -8.021 9.576 -2.897 1.00 86.88 82 ILE A O 1
ATOM 650 N N . LEU A 1 83 ? -9.154 11.480 -2.528 1.00 89.88 83 LEU A N 1
ATOM 651 C CA . LEU A 1 83 ? -8.412 12.270 -3.513 1.00 89.88 83 LEU A CA 1
ATOM 652 C C . LEU A 1 83 ? -6.911 12.319 -3.199 1.00 89.88 83 LEU A C 1
ATOM 654 O O . LEU A 1 83 ? -6.100 12.185 -4.110 1.00 89.88 83 LEU A O 1
ATOM 658 N N . ILE A 1 84 ? -6.531 12.438 -1.922 1.00 88.94 84 ILE A N 1
ATOM 659 C CA . ILE A 1 84 ? -5.121 12.376 -1.505 1.00 88.94 84 ILE A CA 1
ATOM 660 C C . ILE A 1 84 ? -4.527 10.991 -1.788 1.00 88.94 84 ILE A C 1
ATOM 662 O O . ILE A 1 84 ? -3.437 10.906 -2.349 1.00 88.94 84 ILE A O 1
ATOM 666 N N . MET A 1 85 ? -5.225 9.903 -1.442 1.00 89.25 85 MET A N 1
ATOM 667 C CA . MET A 1 85 ? -4.741 8.542 -1.708 1.00 89.25 85 MET A CA 1
ATOM 668 C C . MET A 1 85 ? -4.588 8.274 -3.212 1.00 89.25 85 MET A C 1
ATOM 670 O O . MET A 1 85 ? -3.574 7.720 -3.633 1.00 89.25 85 MET A O 1
ATOM 674 N N . VAL A 1 86 ? -5.565 8.696 -4.022 1.00 90.44 86 VAL A N 1
ATOM 675 C CA . VAL A 1 86 ? -5.514 8.610 -5.490 1.00 90.44 86 VAL A CA 1
ATOM 676 C C . VAL A 1 86 ? -4.347 9.431 -6.028 1.00 90.44 86 VAL A C 1
ATOM 678 O O . VAL A 1 86 ? -3.597 8.931 -6.859 1.00 90.44 86 VAL A O 1
ATOM 681 N N . GLY A 1 87 ? -4.145 10.650 -5.520 1.00 89.38 87 GLY A N 1
ATOM 682 C CA . GLY A 1 87 ? -3.017 11.503 -5.889 1.00 89.38 87 GLY A CA 1
ATOM 683 C C . GLY A 1 87 ? -1.668 10.848 -5.589 1.00 89.38 87 GLY A C 1
ATOM 684 O O . GLY A 1 87 ? -0.813 10.790 -6.467 1.00 89.38 87 GLY A O 1
ATOM 685 N N . LEU A 1 88 ? -1.493 10.276 -4.393 1.00 90.19 88 LEU A N 1
ATOM 686 C CA . LEU A 1 88 ? -0.277 9.541 -4.023 1.00 90.19 88 LEU A CA 1
ATOM 687 C C . LEU A 1 88 ? -0.025 8.348 -4.951 1.00 90.19 88 LEU A C 1
ATOM 689 O O . LEU A 1 88 ? 1.093 8.165 -5.434 1.00 90.19 88 LEU A O 1
ATOM 693 N N . CYS A 1 89 ? -1.066 7.562 -5.234 1.00 89.88 89 CYS A N 1
ATOM 694 C CA . CYS A 1 89 ? -0.955 6.414 -6.130 1.00 89.88 89 CYS A CA 1
ATOM 695 C C . CYS A 1 89 ? -0.639 6.846 -7.564 1.00 89.88 89 CYS A C 1
ATOM 697 O O . CYS A 1 89 ? 0.206 6.227 -8.198 1.00 89.88 89 CYS A O 1
ATOM 699 N N . GLY A 1 90 ? -1.254 7.927 -8.052 1.00 87.50 90 GLY A N 1
ATOM 700 C CA . GLY A 1 90 ? -0.990 8.503 -9.370 1.00 87.50 90 GLY A CA 1
ATOM 701 C C . GLY A 1 90 ? 0.426 9.069 -9.508 1.00 87.50 90 GLY A C 1
ATOM 702 O O . GLY A 1 90 ? 1.066 8.879 -10.536 1.00 87.50 90 GLY A O 1
ATOM 703 N N . VAL A 1 91 ? 0.968 9.705 -8.467 1.00 90.06 91 VAL A N 1
ATOM 704 C CA . VAL A 1 91 ? 2.362 10.180 -8.474 1.00 90.06 91 VAL A CA 1
ATOM 705 C C . VAL A 1 91 ? 3.332 9.002 -8.504 1.00 90.06 91 VAL A C 1
ATOM 707 O O . VAL A 1 91 ? 4.221 8.967 -9.352 1.00 90.06 91 VAL A O 1
ATOM 710 N N . ALA A 1 92 ? 3.143 8.008 -7.631 1.00 88.25 92 ALA A N 1
ATOM 711 C CA . ALA A 1 92 ? 3.968 6.801 -7.633 1.00 88.25 92 ALA A CA 1
ATOM 712 C C . ALA A 1 92 ? 3.885 6.063 -8.978 1.00 88.25 92 ALA A C 1
ATOM 714 O O . ALA A 1 92 ? 4.900 5.617 -9.507 1.00 88.25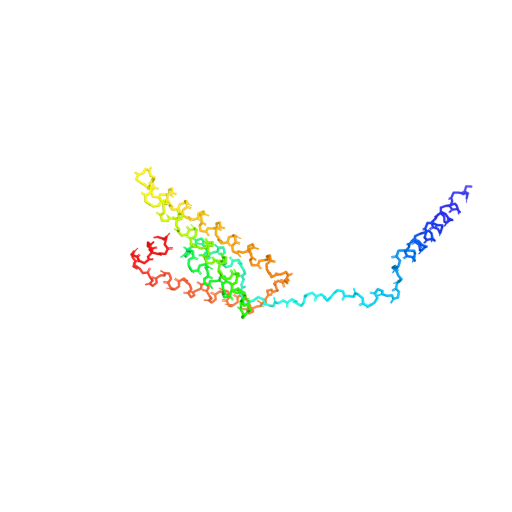 92 ALA A O 1
ATOM 715 N N . TRP A 1 93 ? 2.686 6.005 -9.560 1.00 86.81 93 TRP A N 1
ATOM 716 C CA . TRP A 1 93 ? 2.432 5.466 -10.887 1.00 86.81 93 TRP A CA 1
ATOM 717 C C . TRP A 1 93 ? 3.272 6.147 -11.969 1.00 86.81 93 TRP A C 1
ATOM 719 O O . TRP A 1 93 ? 4.028 5.485 -12.681 1.00 86.81 93 TRP A O 1
ATOM 729 N N . CYS A 1 94 ? 3.189 7.475 -12.051 1.00 87.81 94 CYS A N 1
ATOM 730 C CA . CYS A 1 94 ? 3.947 8.264 -13.014 1.00 87.81 94 CYS A CA 1
ATOM 731 C C . CYS A 1 94 ? 5.460 8.138 -12.809 1.00 87.81 94 CYS A C 1
ATOM 733 O O . CYS A 1 94 ? 6.192 8.071 -13.790 1.00 87.81 94 CYS A O 1
ATOM 735 N N . LEU A 1 95 ? 5.940 8.065 -11.563 1.00 87.38 95 LEU A N 1
ATOM 736 C CA . LEU A 1 95 ? 7.361 7.853 -11.272 1.00 87.38 95 LEU A CA 1
ATOM 737 C C . LEU A 1 95 ? 7.848 6.483 -11.755 1.00 87.38 95 LEU A C 1
ATOM 739 O O . LEU A 1 95 ? 8.921 6.395 -12.348 1.00 87.38 95 LEU A O 1
ATOM 743 N N . ILE A 1 96 ? 7.057 5.426 -11.551 1.00 84.69 96 ILE A N 1
ATOM 744 C CA . ILE A 1 96 ? 7.393 4.080 -12.031 1.00 84.69 96 ILE A CA 1
ATOM 745 C C . ILE A 1 96 ? 7.432 4.061 -13.564 1.00 84.69 96 ILE A C 1
ATOM 747 O O . ILE A 1 96 ? 8.426 3.618 -14.138 1.00 84.69 96 ILE A O 1
ATOM 751 N N . GLN A 1 97 ? 6.415 4.609 -14.231 1.00 82.19 97 GLN A N 1
ATOM 752 C CA . GLN A 1 97 ? 6.376 4.680 -15.697 1.00 82.19 97 GLN A CA 1
ATOM 753 C C . GLN A 1 97 ? 7.491 5.555 -16.277 1.00 82.19 97 GLN A C 1
ATOM 755 O O . GLN A 1 97 ? 8.171 5.157 -17.218 1.00 82.19 97 GLN A O 1
ATOM 760 N N . GLY A 1 98 ? 7.739 6.722 -15.679 1.00 82.12 98 GLY A N 1
ATOM 761 C CA . GLY A 1 98 ? 8.839 7.601 -16.068 1.00 82.12 98 GLY A CA 1
ATOM 762 C C . GLY A 1 98 ? 10.196 6.922 -15.901 1.00 82.12 98 GLY A C 1
ATOM 763 O O . GLY A 1 98 ? 11.055 7.049 -16.769 1.00 82.12 98 GLY A O 1
ATOM 764 N N . SER A 1 99 ? 10.372 6.128 -14.839 1.00 78.94 99 SER A N 1
ATOM 765 C CA . SER A 1 99 ? 11.604 5.360 -14.641 1.00 78.94 99 SER A CA 1
ATOM 766 C C . SER A 1 99 ? 11.806 4.279 -15.707 1.00 78.94 99 SER A C 1
ATOM 768 O O . SER A 1 99 ? 12.941 4.039 -16.100 1.00 78.94 99 SER A O 1
ATOM 770 N N . MET A 1 100 ? 10.724 3.681 -16.224 1.00 74.31 100 MET A N 1
ATOM 771 C CA . MET A 1 100 ? 10.774 2.734 -17.345 1.00 74.31 100 MET A CA 1
ATOM 772 C C . MET A 1 100 ? 11.058 3.423 -18.686 1.00 74.31 100 MET A C 1
ATOM 774 O O . MET A 1 100 ? 11.762 2.864 -19.522 1.00 74.31 100 MET A O 1
ATOM 778 N N . ALA A 1 101 ? 10.559 4.642 -18.895 1.00 75.62 101 ALA A N 1
ATOM 779 C CA . ALA A 1 101 ? 10.817 5.401 -20.120 1.00 75.62 101 ALA A CA 1
ATOM 780 C C . ALA A 1 101 ? 12.269 5.909 -20.225 1.00 75.62 101 ALA A C 1
ATOM 782 O O . ALA A 1 101 ? 12.779 6.083 -21.323 1.00 75.62 101 ALA A O 1
ATOM 783 N N . LEU A 1 102 ? 12.945 6.125 -19.092 1.00 73.44 102 LEU A N 1
ATOM 784 C CA . LEU A 1 102 ? 14.341 6.589 -19.019 1.00 73.44 102 LEU A CA 1
ATOM 785 C C . LEU A 1 102 ? 15.356 5.437 -18.917 1.00 73.44 102 LEU A C 1
ATOM 787 O O . LEU A 1 102 ? 16.522 5.637 -18.573 1.00 73.44 102 LEU A O 1
ATOM 791 N N . SER A 1 103 ? 14.898 4.213 -19.159 1.00 68.00 103 SER A N 1
ATOM 792 C CA . SER A 1 103 ? 15.541 3.006 -18.656 1.00 68.00 103 SER A CA 1
ATOM 793 C C . SER A 1 103 ? 16.614 2.405 -19.566 1.00 68.00 103 SER A C 1
ATOM 795 O O . SER A 1 103 ? 17.268 1.444 -19.167 1.00 68.00 103 SER A O 1
ATOM 797 N N . ASP A 1 104 ? 16.880 3.017 -20.724 1.00 68.81 104 ASP A N 1
ATOM 798 C CA . ASP A 1 104 ? 17.857 2.548 -21.723 1.00 68.81 104 ASP A CA 1
ATOM 799 C C . ASP A 1 104 ? 19.286 2.363 -21.174 1.00 68.81 104 ASP A C 1
ATOM 801 O O . ASP A 1 104 ? 20.119 1.704 -21.791 1.00 68.81 104 ASP A O 1
ATOM 805 N N . THR A 1 105 ? 19.583 2.910 -19.993 1.00 74.25 105 THR A N 1
ATOM 806 C CA . THR A 1 105 ? 20.891 2.801 -19.329 1.00 74.25 105 THR A CA 1
ATOM 807 C C . THR A 1 105 ? 20.907 1.867 -18.116 1.00 74.25 105 THR A C 1
ATOM 809 O O . THR A 1 105 ? 21.968 1.641 -17.533 1.00 74.25 105 THR A O 1
ATOM 812 N N . TRP A 1 106 ? 19.762 1.329 -17.685 1.00 80.00 106 TRP A N 1
ATOM 813 C CA . TRP A 1 106 ? 19.650 0.576 -16.434 1.00 80.00 106 TRP A CA 1
ATOM 814 C C . TRP A 1 106 ? 19.503 -0.922 -16.696 1.00 80.00 106 TRP A C 1
ATOM 816 O O . TRP A 1 106 ? 18.717 -1.363 -17.527 1.00 80.00 106 TRP A O 1
ATOM 826 N N . SER A 1 107 ? 20.215 -1.750 -15.929 1.00 82.44 107 SER A N 1
ATOM 827 C CA . SER A 1 107 ? 19.978 -3.198 -15.967 1.00 82.44 107 SER A CA 1
ATOM 828 C C . SER A 1 107 ? 18.568 -3.527 -15.447 1.00 82.44 107 SER A C 1
ATOM 830 O O . SER A 1 107 ? 18.083 -2.858 -14.528 1.00 82.44 107 SER A O 1
ATOM 832 N N . LEU A 1 108 ? 17.994 -4.646 -15.893 1.00 79.88 108 LEU A N 1
ATOM 833 C CA . LEU A 1 108 ? 16.712 -5.177 -15.402 1.00 79.88 108 LEU A CA 1
ATOM 834 C C . LEU A 1 108 ? 16.620 -5.255 -13.867 1.00 79.88 108 LEU A C 1
ATOM 836 O O . LEU A 1 108 ? 15.570 -4.970 -13.293 1.00 79.88 108 LEU A O 1
ATOM 840 N N . PHE A 1 109 ? 17.720 -5.604 -13.194 1.00 81.50 109 PHE A N 1
ATOM 841 C CA . PHE A 1 109 ? 17.781 -5.655 -11.732 1.00 81.50 109 PHE A CA 1
ATOM 842 C C . PHE A 1 109 ? 17.522 -4.285 -11.089 1.00 81.50 109 PHE A C 1
ATOM 844 O O . PHE A 1 109 ? 16.675 -4.165 -10.207 1.00 81.50 109 PHE A O 1
ATOM 851 N N . HIS A 1 110 ? 18.208 -3.243 -11.561 1.00 81.44 110 HIS A N 1
ATOM 852 C CA . HIS A 1 110 ? 18.068 -1.880 -11.045 1.00 81.44 110 HIS A CA 1
ATOM 853 C C . HIS A 1 110 ? 16.645 -1.339 -11.241 1.00 81.44 110 HIS A C 1
ATOM 855 O O . HIS A 1 110 ? 16.093 -0.737 -10.323 1.00 81.44 110 HIS A O 1
ATOM 861 N N . MET A 1 111 ? 16.009 -1.626 -12.382 1.00 79.50 111 MET A N 1
ATOM 862 C CA . MET A 1 111 ? 14.610 -1.243 -12.615 1.00 79.50 111 MET A CA 1
ATOM 863 C C . MET A 1 111 ? 13.647 -1.940 -11.647 1.00 79.50 111 MET A C 1
ATOM 865 O O . MET A 1 111 ? 12.772 -1.299 -11.066 1.00 79.50 111 MET A O 1
ATOM 869 N N . GLN A 1 112 ? 13.819 -3.250 -11.439 1.00 80.38 112 GLN A N 1
ATOM 870 C CA . GLN A 1 112 ? 13.007 -4.021 -10.492 1.00 80.38 112 GLN A CA 1
ATOM 871 C C . GLN A 1 112 ? 13.190 -3.519 -9.056 1.00 80.38 112 GLN A C 1
ATOM 873 O O . GLN A 1 112 ? 12.208 -3.383 -8.322 1.00 80.38 112 GLN A O 1
ATOM 878 N N . LEU A 1 113 ? 14.430 -3.213 -8.662 1.00 84.88 113 LEU A N 1
ATOM 879 C CA . LEU A 1 113 ? 14.749 -2.666 -7.348 1.00 84.88 113 LEU A CA 1
ATOM 880 C C . LEU A 1 113 ? 14.090 -1.299 -7.146 1.00 84.88 113 LEU A C 1
ATOM 882 O O . LEU A 1 113 ? 13.413 -1.093 -6.140 1.00 84.88 113 LEU A O 1
ATOM 886 N N . TRP A 1 114 ? 14.234 -0.392 -8.115 1.00 83.31 114 TRP A N 1
ATOM 887 C CA . TRP A 1 114 ? 13.683 0.958 -8.027 1.00 83.31 114 TRP A CA 1
ATOM 888 C C . TRP A 1 114 ? 12.163 0.953 -7.955 1.00 83.31 114 TRP A C 1
ATOM 890 O O . TRP A 1 114 ? 11.565 1.581 -7.082 1.00 83.31 114 TRP A O 1
ATOM 900 N N . ARG A 1 115 ? 11.532 0.142 -8.803 1.00 81.31 115 ARG A N 1
ATOM 901 C CA . ARG A 1 115 ? 10.095 -0.093 -8.745 1.00 81.31 115 ARG A CA 1
ATOM 902 C C . ARG A 1 115 ? 9.658 -0.606 -7.378 1.00 81.31 115 ARG A C 1
ATOM 904 O O . ARG A 1 115 ? 8.704 -0.082 -6.812 1.00 81.31 115 ARG A O 1
ATOM 911 N N . SER A 1 116 ? 10.330 -1.632 -6.859 1.00 82.69 116 SER A N 1
ATOM 912 C CA . SER A 1 116 ? 9.979 -2.239 -5.572 1.00 82.69 116 SER A CA 1
ATOM 913 C C . SER A 1 116 ? 10.126 -1.232 -4.429 1.00 82.69 116 SER A C 1
ATOM 915 O O . SER A 1 116 ? 9.264 -1.171 -3.554 1.00 82.69 116 SER A O 1
ATOM 917 N N . ALA A 1 117 ? 11.164 -0.392 -4.475 1.00 86.38 117 ALA A N 1
ATOM 918 C CA . ALA A 1 117 ? 11.385 0.686 -3.518 1.00 86.38 117 ALA A CA 1
ATOM 919 C C . ALA A 1 117 ? 10.281 1.756 -3.580 1.00 86.38 117 ALA A C 1
ATOM 921 O O . ALA A 1 117 ? 9.728 2.113 -2.541 1.00 86.38 117 ALA A O 1
ATOM 922 N N . LEU A 1 118 ? 9.903 2.222 -4.777 1.00 87.50 118 LEU A N 1
ATOM 923 C CA . LEU A 1 118 ? 8.819 3.198 -4.964 1.00 87.50 118 LEU A CA 1
ATOM 924 C C . LEU A 1 118 ? 7.468 2.652 -4.485 1.00 87.50 118 LEU A C 1
ATOM 926 O O . LEU A 1 118 ? 6.730 3.326 -3.769 1.00 87.50 118 LEU A O 1
ATOM 930 N N . ASN A 1 119 ? 7.172 1.405 -4.833 1.00 85.38 119 ASN A N 1
ATOM 931 C CA . ASN A 1 119 ? 5.970 0.698 -4.408 1.00 85.38 119 ASN A CA 1
ATOM 932 C C . ASN A 1 119 ? 5.907 0.502 -2.885 1.00 85.38 119 ASN A C 1
ATOM 934 O O . ASN A 1 119 ? 4.854 0.677 -2.267 1.00 85.38 119 ASN A O 1
ATOM 938 N N . PHE A 1 120 ? 7.038 0.175 -2.262 1.00 84.81 120 PHE A N 1
ATOM 939 C CA . PHE A 1 120 ? 7.142 0.072 -0.811 1.00 84.81 120 PHE A CA 1
ATOM 940 C C . PHE A 1 120 ? 6.968 1.433 -0.125 1.00 84.81 120 PHE A C 1
ATOM 942 O O . PHE A 1 120 ? 6.212 1.543 0.841 1.00 84.81 120 PHE A O 1
ATOM 949 N N . ALA A 1 121 ? 7.605 2.484 -0.653 1.00 87.69 121 ALA A N 1
ATOM 950 C CA . ALA A 1 121 ? 7.466 3.850 -0.155 1.00 87.69 121 ALA A CA 1
ATOM 951 C C . ALA A 1 121 ? 6.013 4.343 -0.240 1.00 87.69 121 ALA A C 1
ATOM 953 O O . ALA A 1 121 ? 5.518 4.962 0.701 1.00 87.69 121 ALA A O 1
ATOM 954 N N . LEU A 1 122 ? 5.296 4.005 -1.317 1.00 88.69 122 LEU A N 1
ATOM 955 C CA . LEU A 1 122 ? 3.863 4.270 -1.437 1.00 88.69 122 LEU A CA 1
ATOM 956 C C . LEU A 1 122 ? 3.054 3.532 -0.360 1.00 88.69 122 LEU A C 1
ATOM 958 O O . LEU A 1 122 ? 2.203 4.142 0.288 1.00 88.69 122 LEU A O 1
ATOM 962 N N . GLY A 1 123 ? 3.323 2.240 -0.144 1.00 85.06 123 GLY A N 1
ATOM 963 C CA . GLY A 1 123 ? 2.674 1.455 0.910 1.00 85.06 123 GLY A CA 1
ATOM 964 C C . GLY A 1 123 ? 2.882 2.068 2.299 1.00 85.06 123 GLY A C 1
ATOM 965 O O . GLY A 1 123 ? 1.929 2.194 3.070 1.00 85.06 123 GLY A O 1
ATOM 966 N N . LEU A 1 124 ? 4.103 2.529 2.593 1.00 87.25 124 LEU A N 1
ATOM 967 C CA . LEU A 1 124 ? 4.426 3.261 3.821 1.00 87.25 124 LEU A CA 1
ATOM 968 C C . LEU A 1 124 ? 3.674 4.592 3.922 1.00 87.25 124 LEU A C 1
ATOM 970 O O . LEU A 1 124 ? 3.118 4.892 4.977 1.00 87.25 124 LEU A O 1
ATOM 974 N N . ALA A 1 125 ? 3.627 5.377 2.844 1.00 87.88 125 ALA A N 1
ATOM 975 C CA . ALA A 1 125 ? 2.934 6.663 2.820 1.00 87.88 125 ALA A CA 1
ATOM 976 C C . ALA A 1 125 ? 1.426 6.502 3.067 1.00 87.88 125 ALA A C 1
ATOM 978 O O . ALA A 1 125 ? 0.847 7.235 3.870 1.00 87.88 125 ALA A O 1
ATOM 979 N N . LEU A 1 126 ? 0.791 5.508 2.439 1.00 86.56 126 LEU A N 1
ATOM 980 C CA . LEU A 1 126 ? -0.627 5.200 2.645 1.00 86.56 126 LEU A CA 1
ATOM 981 C C . LEU A 1 126 ? -0.902 4.679 4.058 1.00 86.56 126 LEU A C 1
ATOM 983 O O . LEU A 1 126 ? -1.890 5.077 4.674 1.00 86.56 126 LEU A O 1
ATOM 987 N N . LEU A 1 127 ? -0.017 3.838 4.599 1.00 84.94 127 LEU A N 1
ATOM 988 C CA . LEU A 1 127 ? -0.106 3.377 5.983 1.00 84.94 127 LEU A CA 1
ATOM 989 C C . LEU A 1 127 ? 0.012 4.546 6.974 1.00 84.94 127 LEU A C 1
ATOM 991 O O . LEU A 1 127 ? -0.779 4.642 7.913 1.00 84.94 127 LEU A O 1
ATOM 995 N N . ALA A 1 128 ? 0.967 5.453 6.755 1.00 85.44 128 ALA A N 1
ATOM 996 C CA . ALA A 1 128 ? 1.152 6.646 7.574 1.00 85.44 128 ALA A CA 1
ATOM 997 C C . ALA A 1 128 ? -0.067 7.576 7.498 1.00 85.44 128 ALA A C 1
ATOM 999 O O . ALA A 1 128 ? -0.549 8.033 8.534 1.00 85.44 128 ALA A O 1
ATOM 1000 N N . ALA A 1 129 ? -0.616 7.792 6.299 1.00 85.44 129 ALA A N 1
ATOM 1001 C CA . ALA A 1 129 ? -1.827 8.582 6.100 1.00 85.44 129 ALA A CA 1
ATOM 1002 C C . ALA A 1 129 ? -3.032 7.965 6.828 1.00 85.44 129 ALA A C 1
ATOM 1004 O O . ALA A 1 129 ? -3.733 8.653 7.567 1.00 85.44 129 ALA A O 1
ATOM 1005 N N . LEU A 1 130 ? -3.234 6.649 6.704 1.00 81.25 130 LEU A N 1
ATOM 1006 C CA . LEU A 1 130 ? -4.300 5.937 7.411 1.00 81.25 130 LEU A CA 1
ATOM 1007 C C . LEU A 1 130 ? -4.163 6.038 8.92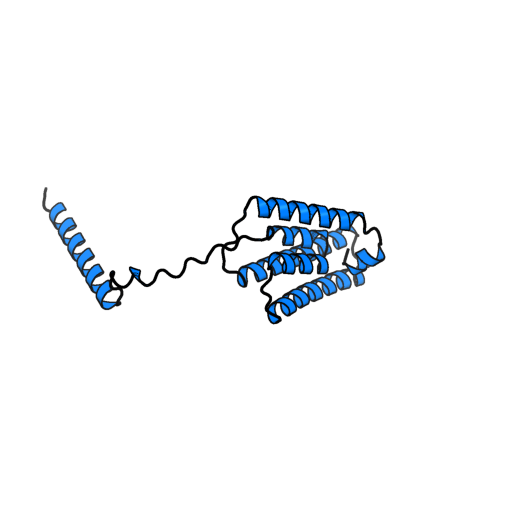8 1.00 81.25 130 LEU A C 1
ATOM 1009 O O . LEU A 1 130 ? -5.162 6.272 9.607 1.00 81.25 130 LEU A O 1
ATOM 1013 N N . ARG A 1 131 ? -2.942 5.903 9.456 1.00 80.12 131 ARG A N 1
ATOM 1014 C CA . ARG A 1 131 ? -2.665 6.057 10.889 1.00 80.12 131 ARG A CA 1
ATOM 1015 C C . ARG A 1 131 ? -2.908 7.487 11.367 1.00 80.12 131 ARG A C 1
ATOM 1017 O O . ARG A 1 131 ? -3.453 7.674 12.448 1.00 80.12 131 ARG A O 1
ATOM 1024 N N . HIS A 1 132 ? -2.528 8.486 10.574 1.00 83.38 132 HIS A N 1
ATOM 1025 C CA . HIS A 1 132 ? -2.761 9.892 10.896 1.00 83.38 132 HIS A CA 1
ATOM 1026 C C . HIS A 1 132 ? -4.260 10.227 10.935 1.00 83.38 132 HIS A C 1
ATOM 1028 O O . HIS A 1 132 ? -4.713 10.943 11.824 1.00 83.38 132 HIS A O 1
ATOM 1034 N N . TRP A 1 133 ? -5.042 9.669 10.009 1.00 80.75 133 TRP A N 1
ATOM 1035 C CA . TRP A 1 133 ? -6.486 9.902 9.925 1.00 80.75 133 TRP A CA 1
ATOM 1036 C C . TRP A 1 133 ? -7.322 9.020 10.860 1.00 80.75 133 TRP A C 1
ATOM 1038 O O . TRP A 1 133 ? -8.475 9.344 11.140 1.00 80.75 133 TRP A O 1
ATOM 1048 N N . SER A 1 134 ? -6.754 7.921 11.361 1.00 71.25 134 SER A N 1
ATOM 1049 C CA . SER A 1 134 ? -7.417 6.982 12.270 1.00 71.25 134 SER A CA 1
ATOM 1050 C C . SER A 1 134 ? -6.644 6.894 13.592 1.00 71.25 134 SER A C 1
ATOM 1052 O O . SER A 1 134 ? -5.902 5.935 13.800 1.00 71.25 134 SER A O 1
ATOM 1054 N N . PRO A 1 135 ? -6.817 7.856 14.520 1.00 60.25 135 PRO A N 1
ATOM 1055 C CA . PRO A 1 135 ? -6.118 7.859 15.811 1.00 60.25 135 PRO A CA 1
ATOM 1056 C C . PRO A 1 135 ? -6.582 6.743 16.765 1.00 60.25 135 PRO A C 1
ATOM 1058 O O . PRO A 1 135 ? -6.085 6.630 17.883 1.00 60.25 135 PRO A O 1
ATOM 1061 N N . THR A 1 136 ? -7.549 5.917 16.355 1.00 60.94 136 THR A N 1
ATOM 1062 C CA . THR A 1 136 ? -8.024 4.779 17.141 1.00 60.94 136 THR A CA 1
ATOM 1063 C C . THR A 1 136 ? -7.030 3.618 17.051 1.00 60.94 136 THR A C 1
ATOM 1065 O O . THR A 1 136 ? -6.642 3.227 15.948 1.00 60.94 136 THR A O 1
ATOM 1068 N N . PRO A 1 137 ? -6.623 3.023 18.188 1.00 61.28 137 PRO A N 1
ATOM 1069 C CA . PRO A 1 137 ? -5.777 1.841 18.167 1.00 61.28 137 PRO A CA 1
ATOM 1070 C C . PRO A 1 137 ? -6.522 0.699 17.466 1.00 61.28 137 PRO A C 1
ATOM 1072 O O . PRO A 1 137 ? -7.606 0.288 17.889 1.00 61.28 137 PRO A O 1
ATOM 1075 N N . MET A 1 138 ? -5.942 0.209 16.370 1.00 65.31 138 MET A N 1
ATOM 1076 C CA . MET A 1 138 ? -6.468 -0.923 15.617 1.00 65.31 138 MET A CA 1
ATOM 1077 C C . MET A 1 138 ? -6.195 -2.216 16.381 1.00 65.31 138 MET A C 1
ATOM 1079 O O . MET A 1 138 ? -5.061 -2.701 16.437 1.00 65.31 138 MET A O 1
ATOM 1083 N N . VAL A 1 139 ? -7.242 -2.784 16.975 1.00 71.38 139 VAL A N 1
ATOM 1084 C CA . VAL A 1 139 ? -7.139 -4.067 17.675 1.00 71.38 139 VAL A CA 1
ATOM 1085 C C . VAL A 1 139 ? -7.276 -5.197 16.665 1.00 71.38 139 VAL A C 1
ATOM 1087 O O . VAL A 1 139 ? -8.201 -5.224 15.849 1.00 71.38 139 VAL A O 1
ATOM 1090 N N . HIS A 1 140 ? -6.331 -6.130 16.727 1.00 75.56 140 HIS A N 1
ATOM 1091 C CA . HIS A 1 140 ? -6.317 -7.319 15.892 1.00 75.56 140 HIS A CA 1
ATOM 1092 C C . HIS A 1 140 ? -7.094 -8.424 16.605 1.00 75.56 140 HIS A C 1
ATOM 1094 O O . HIS A 1 140 ? -6.801 -8.766 17.748 1.00 75.56 140 HIS A O 1
ATOM 1100 N N . THR A 1 141 ? -8.091 -8.985 15.929 1.00 78.12 141 THR A N 1
ATOM 1101 C CA . THR A 1 141 ? -8.831 -10.158 16.411 1.00 78.12 141 THR A CA 1
ATOM 1102 C C . THR A 1 141 ? -8.484 -11.374 15.557 1.00 78.12 141 THR A C 1
ATOM 1104 O O . THR A 1 141 ? -7.931 -11.235 14.465 1.00 78.12 141 THR A O 1
ATOM 1107 N N . ARG A 1 142 ? -8.848 -12.584 16.001 1.00 76.75 142 ARG A N 1
ATOM 1108 C CA . ARG A 1 142 ? -8.703 -13.804 15.183 1.00 76.75 142 ARG A CA 1
ATOM 1109 C C . ARG A 1 142 ? -9.329 -13.635 13.791 1.00 76.75 142 ARG A C 1
ATOM 1111 O O . ARG A 1 142 ? -8.727 -14.033 12.799 1.00 76.75 142 ARG A O 1
ATOM 1118 N N . ASN A 1 143 ? -10.482 -12.969 13.714 1.00 74.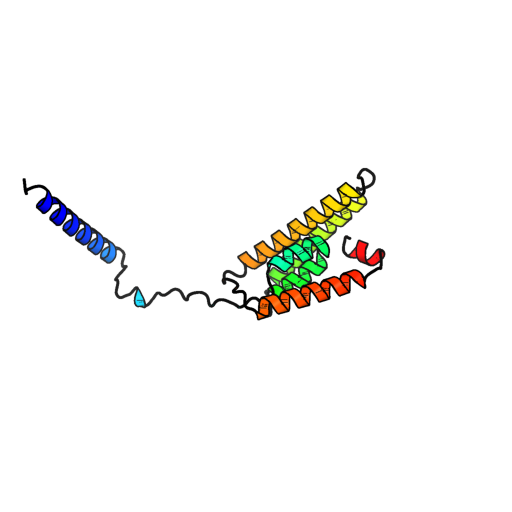62 143 ASN A N 1
ATOM 1119 C CA . ASN A 1 143 ? -11.157 -12.674 12.449 1.00 74.62 143 ASN A CA 1
ATOM 1120 C C . ASN A 1 143 ? -10.345 -11.719 11.566 1.00 74.62 143 ASN A C 1
ATOM 1122 O O . ASN A 1 143 ? -10.292 -11.923 10.359 1.00 74.62 143 ASN A O 1
ATOM 1126 N N . THR A 1 144 ? -9.652 -10.735 12.148 1.00 76.19 144 THR A N 1
ATOM 1127 C CA . THR A 1 144 ? -8.738 -9.852 11.405 1.00 76.19 144 THR A CA 1
ATOM 1128 C C . THR A 1 144 ? -7.645 -10.660 10.702 1.00 76.19 144 THR A C 1
ATOM 1130 O O . THR A 1 144 ? -7.376 -10.418 9.528 1.00 76.19 144 THR A O 1
ATOM 1133 N N . TYR A 1 145 ? -7.044 -11.654 11.367 1.00 75.12 145 TYR A N 1
ATOM 1134 C CA . TYR A 1 145 ? -6.019 -12.508 10.751 1.00 75.12 145 TYR A CA 1
ATOM 1135 C C . TYR A 1 145 ? -6.581 -13.402 9.644 1.00 75.12 145 TYR A C 1
ATOM 1137 O O . TYR A 1 145 ? -5.987 -13.472 8.571 1.00 75.12 145 TYR A O 1
ATOM 1145 N N . VAL A 1 146 ? -7.738 -14.033 9.869 1.00 78.81 146 VAL A N 1
ATOM 1146 C CA . VAL A 1 146 ? -8.400 -14.873 8.853 1.00 78.81 146 VAL A CA 1
ATOM 1147 C C . VAL A 1 146 ? -8.757 -14.050 7.616 1.00 78.81 146 VAL A C 1
ATOM 1149 O O . VAL A 1 146 ? -8.437 -14.451 6.502 1.00 78.81 146 VAL A O 1
ATOM 1152 N N . ASN A 1 147 ? -9.334 -12.863 7.806 1.00 77.38 147 ASN A N 1
ATOM 1153 C CA . ASN A 1 147 ? -9.662 -11.942 6.721 1.00 77.38 147 ASN A CA 1
ATOM 1154 C C . ASN A 1 147 ? -8.410 -11.470 5.972 1.00 77.38 147 ASN A C 1
ATOM 1156 O O . ASN A 1 147 ? -8.413 -11.388 4.747 1.00 77.38 147 ASN A O 1
ATOM 1160 N N . THR A 1 148 ? -7.327 -11.184 6.700 1.00 77.56 148 THR A N 1
ATOM 1161 C CA . THR A 1 148 ? -6.037 -10.785 6.114 1.00 77.56 148 THR A CA 1
ATOM 1162 C C . THR A 1 148 ? -5.452 -11.912 5.265 1.00 77.56 148 THR A C 1
ATOM 1164 O O . THR A 1 148 ? -5.010 -11.661 4.147 1.00 77.56 148 THR A O 1
ATOM 1167 N N . LEU A 1 149 ? -5.497 -13.154 5.756 1.00 80.50 149 LEU A N 1
ATOM 1168 C CA . LEU A 1 149 ? -5.031 -14.326 5.019 1.00 80.50 149 LEU A CA 1
ATOM 1169 C C . LEU A 1 149 ? -5.894 -14.582 3.778 1.00 80.50 149 LEU A C 1
ATOM 1171 O O . LEU A 1 149 ? -5.354 -14.775 2.695 1.00 80.50 149 LEU A O 1
ATOM 1175 N N . ALA A 1 150 ? -7.220 -14.533 3.914 1.00 80.44 150 ALA A N 1
ATOM 1176 C CA . ALA A 1 150 ? -8.144 -14.706 2.797 1.00 80.44 150 ALA A CA 1
ATOM 1177 C C . ALA A 1 150 ? -7.913 -13.650 1.708 1.00 80.44 150 ALA A C 1
ATOM 1179 O O . ALA A 1 150 ? -7.837 -13.988 0.529 1.00 80.44 150 ALA A O 1
ATOM 1180 N N . LEU A 1 151 ? -7.728 -12.384 2.099 1.00 78.00 151 LEU A N 1
ATOM 1181 C CA . LEU A 1 151 ? -7.427 -11.302 1.167 1.00 78.00 151 LEU A CA 1
ATOM 1182 C C . LEU A 1 151 ? -6.060 -11.495 0.501 1.00 78.00 151 LEU A C 1
ATOM 1184 O O . LEU A 1 151 ? -5.953 -11.302 -0.705 1.00 78.00 151 LEU A O 1
ATOM 1188 N N . ALA A 1 152 ? -5.037 -11.927 1.244 1.00 77.06 152 ALA A N 1
ATOM 1189 C CA . ALA A 1 152 ? -3.720 -12.234 0.689 1.00 77.06 152 ALA A CA 1
ATOM 1190 C C . ALA A 1 152 ? -3.778 -13.382 -0.332 1.00 77.06 152 ALA A C 1
ATOM 1192 O O . ALA A 1 152 ? -3.207 -13.265 -1.414 1.00 77.06 152 ALA A O 1
ATOM 1193 N N . VAL A 1 153 ? -4.505 -14.461 -0.027 1.00 81.31 153 VAL A N 1
ATOM 1194 C CA . VAL A 1 153 ? -4.707 -15.594 -0.944 1.00 81.31 153 VAL A CA 1
ATOM 1195 C C . VAL A 1 153 ? -5.491 -15.161 -2.180 1.00 81.31 153 VAL A C 1
ATOM 1197 O O . VAL A 1 153 ? -5.112 -15.518 -3.291 1.00 81.31 153 VAL A O 1
ATOM 1200 N N . PHE A 1 154 ? -6.542 -14.357 -2.016 1.00 79.50 154 PHE A N 1
ATOM 1201 C CA . PHE A 1 154 ? -7.327 -13.825 -3.130 1.00 79.50 154 PHE A CA 1
ATOM 1202 C C . PHE A 1 154 ? -6.476 -12.952 -4.058 1.00 79.50 154 PHE A C 1
ATOM 1204 O O . PHE A 1 154 ? -6.463 -13.142 -5.271 1.00 79.50 154 PHE A O 1
ATOM 1211 N N . ILE A 1 155 ? -5.700 -12.044 -3.476 1.00 75.00 155 ILE A N 1
ATOM 1212 C CA . ILE A 1 155 ? -4.729 -11.210 -4.178 1.00 75.00 155 ILE A CA 1
ATOM 1213 C C . ILE A 1 155 ? -3.693 -12.061 -4.925 1.00 75.00 155 ILE A C 1
ATOM 1215 O O . ILE A 1 155 ? -3.367 -11.772 -6.075 1.00 75.00 155 ILE A O 1
ATOM 1219 N N . LEU A 1 156 ? -3.177 -13.111 -4.286 1.00 74.31 156 LEU A N 1
ATOM 1220 C CA . LEU A 1 156 ? -2.190 -14.006 -4.878 1.00 74.31 156 LEU A CA 1
ATOM 1221 C C . LEU A 1 156 ? -2.794 -14.804 -6.041 1.00 74.31 156 LEU A C 1
ATOM 1223 O O . LEU A 1 156 ? -2.163 -14.951 -7.085 1.00 74.31 156 LEU A O 1
ATOM 1227 N N . ALA A 1 157 ? -4.034 -15.269 -5.890 1.00 77.81 157 ALA A N 1
ATOM 1228 C CA . ALA A 1 157 ? -4.777 -15.937 -6.950 1.00 77.81 157 ALA A CA 1
ATOM 1229 C C . ALA A 1 157 ? -4.994 -14.997 -8.141 1.00 77.81 157 ALA A C 1
ATOM 1231 O O . ALA A 1 157 ? -4.733 -15.388 -9.276 1.00 77.81 157 ALA A O 1
ATOM 1232 N N . ILE A 1 158 ? -5.390 -13.747 -7.893 1.00 73.50 158 ILE A N 1
ATOM 1233 C CA . ILE A 1 158 ? -5.487 -12.712 -8.926 1.00 73.50 158 ILE A CA 1
ATOM 1234 C C . ILE A 1 158 ? -4.138 -12.527 -9.627 1.00 73.50 158 ILE A C 1
ATOM 1236 O O . ILE A 1 158 ? -4.079 -12.549 -10.853 1.00 73.50 158 ILE A O 1
ATOM 1240 N N . TYR A 1 159 ? -3.054 -12.401 -8.861 1.00 69.75 159 TYR A N 1
ATOM 1241 C CA . TYR A 1 159 ? -1.710 -12.219 -9.400 1.00 69.75 159 TYR A CA 1
ATOM 1242 C C . TYR A 1 159 ? -1.289 -13.362 -10.335 1.00 69.75 159 TYR A C 1
ATOM 1244 O O . TYR A 1 159 ? -0.802 -13.104 -11.431 1.00 69.75 159 TYR A O 1
ATOM 1252 N N . PHE A 1 160 ? -1.508 -14.620 -9.944 1.00 71.81 160 PHE A N 1
ATOM 1253 C CA . PHE A 1 160 ? -1.140 -15.766 -10.781 1.00 71.81 160 PHE A CA 1
ATOM 1254 C C . PHE A 1 160 ? -2.060 -15.968 -11.991 1.00 71.81 160 PHE A C 1
ATOM 1256 O O . PHE A 1 160 ? -1.602 -16.475 -13.016 1.00 71.81 160 PHE A O 1
ATOM 1263 N N . ASN A 1 161 ? -3.332 -15.572 -11.894 1.00 70.19 161 ASN A N 1
ATOM 1264 C CA . ASN A 1 161 ? -4.272 -15.649 -13.012 1.00 70.19 161 ASN A CA 1
ATOM 1265 C C . ASN A 1 161 ? -4.084 -14.498 -14.018 1.00 70.19 161 ASN A C 1
ATOM 1267 O O . ASN A 1 161 ? -4.378 -14.664 -15.202 1.00 70.19 161 ASN A O 1
ATOM 1271 N N . TRP A 1 162 ? -3.528 -13.355 -13.602 1.00 68.19 162 TRP A N 1
ATOM 1272 C CA . TRP A 1 162 ? -3.186 -12.256 -14.509 1.00 68.19 162 TRP A CA 1
ATOM 1273 C C . TRP A 1 162 ? -1.799 -12.447 -15.139 1.00 68.19 162 TRP A C 1
ATOM 1275 O O . TRP A 1 162 ? -0.800 -11.879 -14.712 1.00 68.19 162 TRP A O 1
ATOM 1285 N N . ARG A 1 163 ? -1.739 -13.232 -16.221 1.00 57.84 163 ARG A N 1
ATOM 1286 C CA . ARG A 1 163 ? -0.519 -13.428 -17.032 1.00 57.84 163 ARG A CA 1
ATOM 1287 C C . ARG A 1 163 ? -0.310 -12.408 -18.160 1.00 57.84 163 ARG A C 1
ATOM 1289 O O . ARG A 1 163 ? 0.646 -12.537 -18.917 1.00 57.84 163 ARG A O 1
ATOM 1296 N N . SER A 1 164 ? -1.188 -11.417 -18.319 1.00 63.59 164 SER A N 1
ATOM 1297 C CA . SER A 1 164 ? -1.065 -10.458 -19.425 1.00 63.59 164 SER A CA 1
ATOM 1298 C C . SER A 1 164 ? 0.027 -9.422 -19.149 1.00 63.59 164 SER A C 1
ATOM 1300 O O . SER A 1 164 ? -0.126 -8.565 -18.278 1.00 63.59 164 SER A O 1
ATOM 1302 N N . SER A 1 165 ? 1.105 -9.467 -19.935 1.00 60.53 165 SER A N 1
ATOM 1303 C CA . SER A 1 165 ? 2.236 -8.532 -19.861 1.00 60.53 165 SER A CA 1
ATOM 1304 C C . SER A 1 165 ? 1.814 -7.069 -20.029 1.00 60.53 165 SER A C 1
ATOM 1306 O O . SER A 1 165 ? 2.376 -6.189 -19.391 1.00 60.53 165 SER A O 1
ATOM 1308 N N . VAL A 1 166 ? 0.780 -6.803 -20.836 1.00 58.88 166 VAL A N 1
ATOM 1309 C CA . VAL A 1 166 ? 0.257 -5.446 -21.078 1.00 58.88 166 VAL A CA 1
ATOM 1310 C C . VAL A 1 166 ? -0.394 -4.870 -19.822 1.00 58.88 166 VAL A C 1
ATOM 1312 O O . VAL A 1 166 ? -0.190 -3.707 -19.492 1.00 58.88 166 VAL A O 1
ATOM 1315 N N . LEU A 1 167 ? -1.149 -5.693 -19.094 1.00 58.47 167 LEU A N 1
ATOM 1316 C CA . LEU A 1 167 ? -1.795 -5.302 -17.840 1.00 58.47 167 LEU A CA 1
ATOM 1317 C C . LEU A 1 167 ? -0.794 -5.148 -16.700 1.00 58.47 167 LEU A C 1
ATOM 1319 O O . LEU A 1 167 ? -0.971 -4.267 -15.868 1.00 58.47 167 LEU A O 1
ATOM 1323 N N . LEU A 1 168 ? 0.261 -5.965 -16.678 1.00 63.66 168 LEU A N 1
ATOM 1324 C CA . LEU A 1 168 ? 1.353 -5.802 -15.723 1.00 63.66 168 LEU A CA 1
ATOM 1325 C C . LEU A 1 168 ? 2.047 -4.459 -15.937 1.00 63.66 168 LEU A C 1
ATOM 1327 O O . LEU A 1 168 ? 2.116 -3.691 -14.984 1.00 63.66 168 LEU A O 1
ATOM 1331 N N . VAL A 1 169 ? 2.385 -4.100 -17.180 1.00 63.41 169 VAL A N 1
ATOM 1332 C CA . VAL A 1 169 ? 2.950 -2.777 -17.494 1.00 63.41 169 VAL A CA 1
ATOM 1333 C C . VAL A 1 169 ? 1.981 -1.659 -17.111 1.00 63.41 169 VAL A C 1
ATOM 1335 O O . VAL A 1 169 ? 2.414 -0.677 -16.523 1.00 63.41 169 VAL A O 1
ATOM 1338 N N . TRP A 1 170 ? 0.672 -1.821 -17.338 1.00 61.38 170 TRP A N 1
ATOM 1339 C CA . TRP A 1 170 ? -0.378 -0.870 -16.920 1.00 61.38 170 TRP A CA 1
ATOM 1340 C C . TRP A 1 170 ? -0.659 -0.829 -15.407 1.00 61.38 170 TRP A C 1
ATOM 1342 O O . TRP A 1 170 ? -1.298 0.101 -14.924 1.00 61.38 170 TRP A O 1
ATOM 1352 N N . LEU A 1 171 ? -0.159 -1.803 -14.645 1.00 61.00 171 LEU A N 1
ATOM 1353 C CA . LEU A 1 171 ? -0.134 -1.843 -13.174 1.00 61.00 171 LEU A CA 1
ATOM 1354 C C . LEU A 1 171 ? 1.264 -1.583 -12.595 1.00 61.00 171 LEU A C 1
ATOM 1356 O O . LEU A 1 171 ? 1.438 -1.525 -11.375 1.00 61.00 171 LEU A O 1
ATOM 1360 N N . GLY A 1 172 ? 2.232 -1.323 -13.477 1.00 57.66 172 GLY A N 1
ATOM 1361 C CA . GLY A 1 172 ? 3.553 -0.741 -13.224 1.00 57.66 172 GLY A CA 1
ATOM 1362 C C . GLY A 1 172 ? 4.509 -1.819 -12.836 1.00 57.66 172 GLY A C 1
ATOM 1363 O O . GLY A 1 172 ? 5.443 -1.552 -12.097 1.00 57.66 172 GLY A O 1
ATOM 1364 N N . ARG A 1 173 ? 4.210 -3.035 -13.283 1.00 57.59 173 ARG A N 1
ATOM 1365 C CA . ARG A 1 173 ? 4.898 -4.289 -13.059 1.00 57.59 173 ARG A CA 1
ATOM 1366 C C . ARG A 1 173 ? 5.463 -4.857 -14.352 1.00 57.59 173 ARG A C 1
ATOM 1368 O O . ARG A 1 173 ? 5.029 -4.452 -15.442 1.00 57.59 173 ARG A O 1
#

Sequence (173 aa):
MNSSSHKVETDALELEREWAEARLQAGLDPRTFEGTRTPTPKAVVAPFSPVLLLYSGFFLGPWVTLTVALLARGRRFVLREILIMVGLCGVAWCLIQGSMALSDTWSLFHMQLWRSALNFALGLALLAALRHWSPTPMVHTRNTYVNTLALAVFILAIYFNWRSSVLLVWLGR

Secondary structure (DSSP, 8-state):
--HHHHHHHHHHHHHHHHHHHHHHHTT--TTTGGG-------PEEPSS-TTHHHHHHHHH-HHHHHHHHHHHH-S---HHHHHHHHHHHHHHHHHHHHHHHTGGGS-HHHHHHHHHHHHHHHHHHHHHHHHHH--S-EE--HHHHHHHHHHHHHHHHHHHH---HHHHHHHT-